Protein AF-A0A953IBP3-F1 (afdb_monomer_lite)

Radius of gyration: 10.69 Å; chains: 1; bounding box: 27×20×28 Å

Structure (mmCIF, N/CA/C/O backbone):
data_AF-A0A953IBP3-F1
#
_entry.id   AF-A0A953IBP3-F1
#
loop_
_atom_site.group_PDB
_atom_site.id
_atom_site.type_symbol
_atom_site.label_atom_id
_atom_site.label_alt_id
_atom_site.label_comp_id
_atom_site.label_asym_id
_atom_site.label_entity_id
_atom_site.label_seq_id
_atom_site.pdbx_PDB_ins_code
_atom_site.Cartn_x
_atom_site.Cartn_y
_atom_site.Cartn_z
_atom_site.occupancy
_atom_site.B_iso_or_equiv
_atom_site.auth_seq_id
_atom_site.auth_comp_id
_atom_site.auth_asym_id
_atom_site.auth_atom_id
_atom_site.pdbx_PDB_model_num
ATOM 1 N N . PRO A 1 1 ? -9.242 -10.439 -7.180 1.00 83.25 1 PRO A N 1
ATOM 2 C CA . PRO A 1 1 ? -10.267 -10.284 -6.107 1.00 83.25 1 PRO A CA 1
ATOM 3 C C . PRO A 1 1 ? -9.884 -9.203 -5.081 1.00 83.25 1 PRO A C 1
ATOM 5 O O . PRO A 1 1 ? -10.689 -8.320 -4.802 1.00 83.25 1 PRO A O 1
ATOM 8 N N . TYR A 1 2 ? -8.644 -9.232 -4.582 1.00 96.19 2 TYR A N 1
ATOM 9 C CA . TYR A 1 2 ? -8.151 -8.318 -3.546 1.00 96.19 2 TYR A CA 1
ATOM 10 C C . TYR A 1 2 ? -8.078 -6.848 -3.987 1.00 96.19 2 TYR A C 1
ATOM 12 O O . TYR A 1 2 ? -8.698 -6.008 -3.341 1.00 96.19 2 TYR A O 1
ATOM 20 N N . LEU A 1 3 ? -7.463 -6.544 -5.142 1.00 97.25 3 LEU A N 1
ATOM 21 C CA . LEU A 1 3 ? -7.405 -5.168 -5.663 1.00 97.25 3 LEU A CA 1
ATOM 22 C C . LEU A 1 3 ? -8.806 -4.561 -5.835 1.00 97.25 3 LEU A C 1
ATOM 24 O O . LEU A 1 3 ? -9.066 -3.467 -5.355 1.00 97.25 3 LEU A O 1
ATOM 28 N N . ARG A 1 4 ? -9.736 -5.286 -6.469 1.00 97.56 4 ARG A N 1
ATOM 29 C CA . ARG A 1 4 ? -11.113 -4.804 -6.684 1.00 97.56 4 ARG A CA 1
ATOM 30 C C . ARG A 1 4 ? -11.837 -4.498 -5.369 1.00 97.56 4 ARG A C 1
ATOM 32 O O . ARG A 1 4 ? -12.509 -3.477 -5.278 1.00 97.56 4 ARG A O 1
ATOM 39 N N . ARG A 1 5 ? -11.676 -5.351 -4.350 1.00 97.81 5 ARG A N 1
ATOM 40 C CA . ARG A 1 5 ? -12.242 -5.119 -3.012 1.00 97.81 5 ARG A CA 1
ATOM 41 C C . ARG A 1 5 ? -11.611 -3.897 -2.343 1.00 97.81 5 ARG A C 1
ATOM 43 O O . ARG A 1 5 ? -12.338 -3.057 -1.825 1.00 97.81 5 ARG A O 1
ATOM 50 N N . GLY A 1 6 ? -10.284 -3.786 -2.391 1.00 98.06 6 GLY A N 1
ATOM 51 C CA . GLY A 1 6 ? -9.549 -2.634 -1.869 1.00 98.06 6 GLY A CA 1
ATOM 52 C C . GLY A 1 6 ? -9.981 -1.321 -2.517 1.00 98.06 6 GLY A C 1
ATOM 53 O O . GLY A 1 6 ? -10.282 -0.358 -1.821 1.00 98.06 6 GLY A O 1
ATOM 54 N N . LEU A 1 7 ? -10.129 -1.312 -3.842 1.00 98.19 7 LEU A N 1
ATOM 55 C CA . LEU A 1 7 ? -10.645 -0.175 -4.603 1.00 98.19 7 LEU A CA 1
ATOM 56 C C . LEU A 1 7 ? -12.072 0.203 -4.208 1.00 98.19 7 LEU A C 1
ATOM 58 O O . LEU A 1 7 ? -12.363 1.384 -4.047 1.00 98.19 7 LEU A O 1
ATOM 62 N N . ALA A 1 8 ? -12.964 -0.778 -4.058 1.00 98.31 8 ALA A N 1
ATOM 63 C CA . ALA A 1 8 ? -14.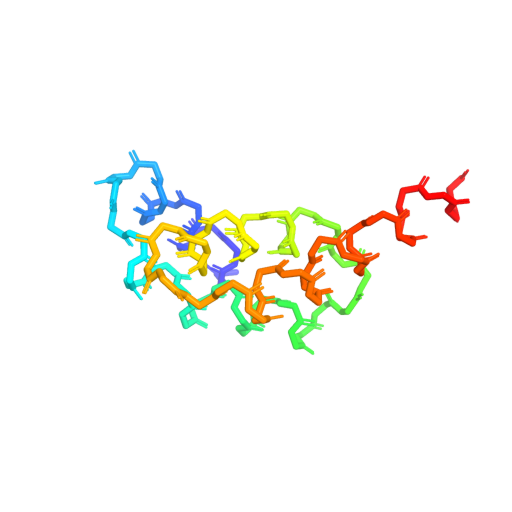342 -0.520 -3.649 1.00 98.31 8 ALA A CA 1
ATOM 64 C C . ALA A 1 8 ? -14.403 0.128 -2.256 1.00 98.31 8 ALA A C 1
ATOM 66 O O . ALA A 1 8 ? -15.118 1.109 -2.068 1.00 98.31 8 ALA A O 1
ATOM 67 N N . LEU A 1 9 ? -13.604 -0.366 -1.306 1.00 98.38 9 LEU A N 1
ATOM 68 C CA . LEU A 1 9 ? -13.508 0.202 0.041 1.00 98.38 9 LEU A CA 1
ATOM 69 C C . LEU A 1 9 ? -12.880 1.600 0.030 1.00 98.38 9 LEU A C 1
ATOM 71 O O . LEU A 1 9 ? -13.416 2.505 0.665 1.00 98.38 9 LEU A O 1
ATOM 75 N N . HIS A 1 10 ? -11.814 1.808 -0.751 1.00 98.19 10 HIS A N 1
ATOM 76 C CA . HIS A 1 10 ? -11.201 3.125 -0.928 1.00 98.19 10 HIS A CA 1
ATOM 77 C C . HIS A 1 10 ? -12.202 4.146 -1.490 1.00 98.19 10 HIS A C 1
ATOM 79 O O . HIS A 1 10 ? -12.346 5.238 -0.944 1.00 98.19 10 HIS A O 1
ATOM 85 N N . ARG A 1 11 ? -12.952 3.774 -2.536 1.00 97.56 11 ARG A N 1
ATOM 86 C CA . ARG A 1 11 ? -13.992 4.627 -3.142 1.00 97.56 11 ARG A CA 1
ATOM 87 C C . ARG A 1 11 ? -15.148 4.919 -2.187 1.00 97.56 11 ARG A C 1
ATOM 89 O O . ARG A 1 11 ? -15.756 5.975 -2.297 1.00 97.56 11 ARG A O 1
ATOM 96 N N . ALA A 1 12 ? -15.425 4.015 -1.252 1.00 97.94 12 ALA A N 1
ATOM 97 C CA . ALA A 1 12 ? -16.396 4.222 -0.182 1.00 97.94 12 ALA A CA 1
ATOM 98 C C . ALA A 1 12 ? -15.838 5.040 1.003 1.00 97.94 12 ALA A C 1
ATOM 100 O O . ALA A 1 12 ? -16.510 5.162 2.021 1.00 97.94 12 ALA A O 1
ATOM 101 N N . GLY A 1 13 ? -14.601 5.549 0.924 1.00 97.00 13 GLY A N 1
ATOM 102 C CA . GLY A 1 13 ? -13.940 6.286 2.009 1.00 97.00 13 GLY A CA 1
ATOM 103 C C . GLY A 1 13 ? -13.443 5.409 3.165 1.00 97.00 13 GLY A C 1
ATOM 104 O O . GLY A 1 13 ? -12.806 5.911 4.088 1.00 97.00 13 GLY A O 1
ATOM 105 N N . ARG A 1 14 ? -13.660 4.091 3.106 1.00 98.31 14 ARG A N 1
ATOM 106 C CA . ARG A 1 14 ? -13.321 3.111 4.151 1.00 98.31 14 ARG A CA 1
ATOM 107 C C . ARG A 1 14 ? -11.850 2.703 4.057 1.00 98.31 14 ARG A C 1
ATOM 109 O O . ARG A 1 14 ? -11.521 1.545 3.805 1.00 98.31 14 ARG A O 1
ATOM 116 N N . CYS A 1 15 ? -10.956 3.676 4.223 1.00 97.81 15 CYS A N 1
ATOM 117 C CA . CYS A 1 15 ? -9.520 3.492 3.996 1.00 97.81 15 CYS A CA 1
ATOM 118 C C . CYS A 1 15 ? -8.894 2.474 4.954 1.00 97.81 15 CYS A C 1
ATOM 120 O O . CYS A 1 15 ? -8.134 1.626 4.498 1.00 97.81 15 CYS A O 1
ATOM 122 N N . ALA A 1 16 ? -9.279 2.478 6.235 1.00 98.19 16 ALA A N 1
ATOM 123 C CA . ALA A 1 16 ? -8.804 1.494 7.210 1.00 98.19 16 ALA A CA 1
ATOM 124 C C . ALA A 1 16 ? -9.079 0.046 6.757 1.00 98.19 16 ALA A C 1
ATOM 126 O O . ALA A 1 16 ? -8.211 -0.821 6.818 1.00 98.19 16 ALA A O 1
ATOM 127 N N . GLU A 1 17 ? -10.269 -0.208 6.213 1.00 98.31 17 GLU A N 1
ATOM 128 C CA . GLU A 1 17 ? -10.669 -1.538 5.747 1.00 98.31 17 GLU A CA 1
ATOM 129 C C . GLU A 1 17 ? -10.086 -1.893 4.377 1.00 98.31 17 GLU A C 1
ATOM 131 O O . GLU A 1 17 ? -9.951 -3.072 4.047 1.00 98.31 17 GLU A O 1
ATOM 136 N N . ALA A 1 18 ? -9.734 -0.888 3.571 1.00 98.56 18 ALA A N 1
ATOM 137 C CA . ALA A 1 18 ? -9.094 -1.076 2.276 1.00 98.56 18 ALA A CA 1
ATOM 138 C C . ALA A 1 18 ? -7.640 -1.562 2.401 1.00 98.56 18 ALA A C 1
ATOM 140 O O . ALA A 1 18 ? -7.159 -2.240 1.492 1.00 98.56 18 ALA A O 1
ATOM 141 N N . ILE A 1 19 ? -6.953 -1.274 3.514 1.00 98.69 19 ILE A N 1
ATOM 142 C CA . ILE A 1 19 ? -5.535 -1.620 3.712 1.00 98.69 19 ILE A CA 1
ATOM 143 C C . ILE A 1 19 ? -5.299 -3.125 3.563 1.00 98.69 19 ILE A C 1
ATOM 145 O O . ILE A 1 19 ? -4.469 -3.522 2.752 1.00 98.69 19 ILE A O 1
ATOM 149 N N . ALA A 1 20 ? -6.046 -3.974 4.273 1.00 98.44 20 ALA A N 1
ATOM 150 C CA . ALA A 1 20 ? -5.844 -5.425 4.235 1.00 98.44 20 ALA A CA 1
ATOM 151 C C . ALA A 1 20 ? -5.981 -6.041 2.820 1.00 98.44 20 ALA A C 1
ATOM 153 O O . ALA A 1 20 ? -5.071 -6.749 2.380 1.00 98.44 20 ALA A O 1
ATOM 154 N N . PRO A 1 21 ? -7.057 -5.783 2.047 1.00 98.56 21 PRO A N 1
ATOM 155 C CA . PRO A 1 21 ? -7.148 -6.284 0.680 1.00 98.56 21 PRO A CA 1
ATOM 156 C C . PRO A 1 21 ? -6.132 -5.634 -0.269 1.00 98.56 21 PRO A C 1
ATOM 158 O O . PRO A 1 21 ? -5.673 -6.305 -1.187 1.00 98.56 21 PRO A O 1
ATOM 161 N N . LEU A 1 22 ? -5.742 -4.370 -0.081 1.00 98.56 22 LEU A N 1
ATOM 162 C CA . LEU A 1 22 ? -4.703 -3.751 -0.913 1.00 98.56 22 LEU A CA 1
ATOM 163 C C . LEU A 1 22 ? -3.314 -4.341 -0.626 1.00 98.56 22 LEU A C 1
ATOM 165 O O . LEU A 1 22 ? -2.597 -4.666 -1.569 1.00 98.56 22 LEU A O 1
ATOM 169 N N . ALA A 1 23 ? -2.980 -4.572 0.645 1.00 98.50 23 ALA A N 1
ATOM 170 C CA . ALA A 1 23 ? -1.767 -5.269 1.068 1.00 98.50 23 ALA A CA 1
ATOM 171 C C . ALA A 1 23 ? -1.707 -6.673 0.455 1.00 98.50 23 ALA A C 1
ATOM 173 O O . ALA A 1 23 ? -0.733 -7.029 -0.205 1.00 98.50 23 ALA A O 1
ATOM 174 N N . ARG A 1 24 ? -2.807 -7.433 0.535 1.00 98.50 24 ARG A N 1
ATOM 175 C CA . ARG A 1 24 ? -2.854 -8.763 -0.079 1.00 98.50 24 ARG A CA 1
ATOM 176 C C . ARG A 1 24 ? -2.737 -8.723 -1.604 1.00 98.50 24 ARG A C 1
ATOM 178 O O . ARG A 1 24 ? -2.192 -9.646 -2.200 1.00 98.50 24 ARG A O 1
ATOM 185 N N . ALA A 1 25 ? -3.242 -7.671 -2.252 1.00 98.19 25 ALA A N 1
ATOM 186 C CA . ALA A 1 25 ? -3.094 -7.503 -3.695 1.00 98.19 25 ALA A CA 1
ATOM 187 C C . ALA A 1 25 ? -1.624 -7.330 -4.101 1.00 98.19 25 ALA A C 1
ATOM 189 O O . ALA A 1 25 ? -1.194 -7.977 -5.052 1.00 98.19 25 ALA A O 1
ATOM 190 N N . VAL A 1 26 ? -0.861 -6.510 -3.370 1.00 97.81 26 VAL A N 1
ATOM 191 C CA . VAL A 1 26 ? 0.559 -6.267 -3.670 1.00 97.81 26 VAL A CA 1
ATOM 192 C C . VAL A 1 26 ? 1.481 -7.406 -3.231 1.00 97.81 26 VAL A C 1
ATOM 194 O O . VAL A 1 26 ? 2.537 -7.592 -3.822 1.00 97.81 26 VAL A O 1
ATOM 197 N N . GLU A 1 27 ? 1.086 -8.206 -2.239 1.00 97.94 27 GLU A N 1
AT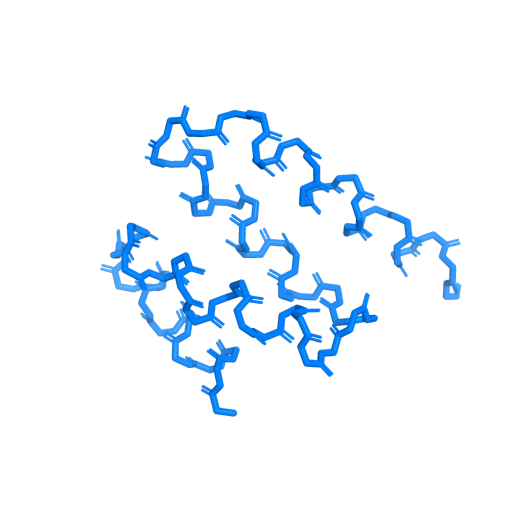OM 198 C CA . GLU A 1 27 ? 1.788 -9.453 -1.900 1.00 97.94 27 GLU A CA 1
ATOM 199 C C . GLU A 1 27 ? 1.665 -10.499 -3.013 1.00 97.94 27 GLU A C 1
ATOM 201 O O . GLU A 1 27 ? 2.619 -11.214 -3.304 1.00 97.94 27 GLU A O 1
ATOM 206 N N . LEU A 1 28 ? 0.484 -10.600 -3.632 1.00 97.75 28 LEU A N 1
ATOM 207 C CA . LEU A 1 28 ? 0.224 -11.561 -4.705 1.00 97.75 28 LEU A CA 1
ATOM 208 C C . LEU A 1 28 ? 0.775 -11.104 -6.059 1.00 97.75 28 LEU A C 1
ATOM 210 O O . LEU A 1 28 ? 1.124 -11.943 -6.882 1.00 97.75 28 LEU A O 1
ATOM 214 N N . GLN A 1 29 ? 0.812 -9.793 -6.303 1.00 96.88 29 GLN A N 1
ATOM 215 C CA . GLN A 1 29 ? 1.345 -9.188 -7.525 1.00 96.88 29 GLN A CA 1
ATOM 216 C C . GLN A 1 29 ? 2.262 -8.015 -7.150 1.00 96.88 29 GLN A C 1
ATOM 218 O O . GLN A 1 29 ? 1.806 -6.871 -7.061 1.00 96.88 29 GLN A O 1
ATOM 223 N N . PRO A 1 30 ? 3.557 -8.279 -6.896 1.00 96.62 30 PRO A N 1
ATOM 224 C CA . PRO A 1 30 ? 4.516 -7.256 -6.465 1.00 96.62 30 PRO A CA 1
ATOM 225 C C . PRO A 1 30 ? 4.863 -6.206 -7.530 1.00 96.62 30 PRO A C 1
ATOM 227 O O . PRO A 1 30 ? 5.587 -5.250 -7.237 1.00 96.62 30 PRO A O 1
ATOM 230 N N . ASP A 1 31 ? 4.409 -6.397 -8.763 1.00 95.88 31 ASP A N 1
ATOM 231 C CA . ASP A 1 31 ? 4.521 -5.508 -9.922 1.00 95.88 31 ASP A CA 1
ATOM 232 C C . ASP A 1 31 ? 3.249 -4.673 -10.162 1.00 95.88 31 ASP A C 1
ATOM 234 O O . ASP A 1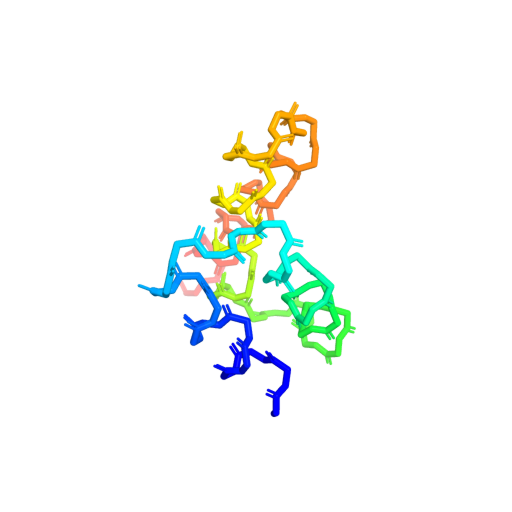 31 ? 3.220 -3.783 -11.012 1.00 95.88 31 ASP A O 1
ATOM 238 N N . LEU A 1 32 ? 2.200 -4.897 -9.367 1.00 95.62 32 LEU A N 1
ATOM 239 C CA . LEU A 1 32 ? 0.925 -4.206 -9.489 1.00 95.62 32 LEU A CA 1
ATOM 240 C C . LEU A 1 32 ? 1.014 -2.766 -8.962 1.00 95.62 32 LEU A C 1
ATOM 242 O O . LEU A 1 32 ? 0.665 -2.475 -7.813 1.00 95.62 32 LEU A O 1
ATOM 246 N N . ALA A 1 33 ? 1.424 -1.837 -9.828 1.00 96.50 33 ALA A N 1
ATOM 247 C CA . ALA A 1 33 ? 1.586 -0.420 -9.493 1.00 96.50 33 ALA A CA 1
ATOM 248 C C . ALA A 1 33 ? 0.324 0.187 -8.849 1.00 96.50 33 ALA A C 1
ATOM 250 O O . ALA A 1 33 ? 0.410 0.862 -7.822 1.00 96.50 33 ALA A O 1
ATOM 251 N N . ALA A 1 34 ? -0.861 -0.118 -9.391 1.00 96.12 34 ALA A N 1
ATOM 252 C CA . ALA A 1 34 ? -2.130 0.357 -8.840 1.00 96.12 34 ALA A CA 1
ATOM 253 C C . ALA A 1 34 ? -2.333 -0.070 -7.374 1.00 96.12 34 ALA A C 1
ATOM 255 O O . ALA A 1 34 ? -2.798 0.725 -6.562 1.00 96.12 34 ALA A O 1
ATOM 256 N N . GLY A 1 35 ? -1.947 -1.296 -7.007 1.00 97.56 35 GLY A N 1
ATOM 257 C CA . GLY A 1 35 ? -2.071 -1.791 -5.636 1.00 97.56 35 GLY A CA 1
ATOM 258 C C . GLY A 1 35 ? -1.271 -0.942 -4.650 1.00 97.56 35 GLY A C 1
ATOM 259 O O . GLY A 1 35 ? -1.809 -0.526 -3.626 1.00 97.56 35 GLY A O 1
ATOM 260 N N . TYR A 1 36 ? -0.026 -0.609 -4.998 1.00 98.31 36 TYR A N 1
ATOM 261 C CA . TYR A 1 36 ? 0.831 0.242 -4.171 1.00 98.31 36 TYR A CA 1
ATOM 262 C C . TYR A 1 36 ? 0.349 1.692 -4.098 1.00 98.31 36 TYR A C 1
ATOM 264 O O . TYR A 1 36 ? 0.435 2.300 -3.032 1.00 98.31 36 TYR A O 1
ATOM 272 N N . TYR A 1 37 ? -0.197 2.236 -5.190 1.00 98.19 37 TYR A N 1
ATOM 273 C CA . TYR A 1 37 ? -0.781 3.578 -5.191 1.00 98.19 37 TYR A CA 1
ATOM 274 C C . TYR A 1 37 ? -1.916 3.695 -4.165 1.00 98.19 37 TYR A C 1
ATOM 276 O O . TYR A 1 37 ? -1.830 4.493 -3.229 1.00 98.19 37 TYR A O 1
ATOM 284 N N . TYR A 1 38 ? -2.940 2.844 -4.282 1.00 98.44 38 TYR A N 1
ATOM 285 C CA . TYR A 1 38 ? -4.100 2.905 -3.390 1.00 98.44 38 TYR A CA 1
ATOM 286 C C . TYR A 1 38 ? -3.763 2.484 -1.959 1.00 98.44 38 TYR A C 1
ATOM 288 O O . TYR A 1 38 ? -4.337 3.030 -1.017 1.00 98.44 38 TYR A O 1
ATOM 296 N N . LEU A 1 39 ? -2.828 1.543 -1.773 1.00 98.62 39 LEU A N 1
ATOM 297 C CA . LEU A 1 39 ? -2.345 1.175 -0.442 1.00 98.62 39 LEU A CA 1
ATOM 298 C C . LEU A 1 39 ? -1.691 2.380 0.240 1.00 98.62 39 LEU A C 1
ATOM 300 O O . LEU A 1 39 ? -2.005 2.672 1.390 1.00 98.62 39 LEU A O 1
ATOM 304 N N . GLY A 1 40 ? -0.841 3.115 -0.483 1.00 98.50 40 GLY A N 1
ATOM 305 C CA . GLY A 1 40 ? -0.196 4.319 0.033 1.00 98.50 40 GLY A CA 1
ATOM 306 C C . GLY A 1 40 ? -1.187 5.423 0.400 1.00 98.50 40 GLY A C 1
ATOM 307 O O . GLY A 1 40 ? -1.036 6.049 1.447 1.00 98.50 40 GLY A O 1
ATOM 308 N N . GLU A 1 41 ? -2.225 5.638 -0.412 1.00 98.50 41 GLU A N 1
ATOM 309 C CA . GLU A 1 41 ? -3.297 6.584 -0.074 1.00 98.50 41 GLU A CA 1
ATOM 310 C C . GLU A 1 41 ? -4.060 6.177 1.192 1.00 98.50 41 GLU A C 1
ATOM 312 O O . GLU A 1 41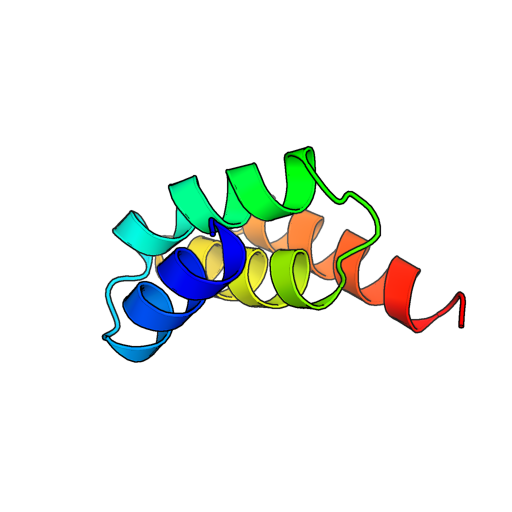 ? -4.310 7.015 2.061 1.00 98.50 41 GLU A O 1
ATOM 317 N N . CYS A 1 42 ? -4.417 4.895 1.316 1.00 98.56 42 CYS A N 1
ATOM 318 C CA . CYS A 1 42 ? -5.179 4.406 2.464 1.00 98.56 42 CYS A CA 1
ATOM 319 C C . CYS A 1 42 ? -4.361 4.437 3.760 1.00 98.56 42 CYS A C 1
ATOM 321 O O . CYS A 1 42 ? -4.907 4.793 4.801 1.00 98.56 42 CYS A O 1
ATOM 323 N N . LEU A 1 43 ? -3.066 4.108 3.696 1.00 98.62 43 LEU A N 1
ATOM 324 C CA . LEU A 1 43 ? -2.155 4.170 4.842 1.00 98.62 43 LEU A CA 1
ATOM 325 C C . LEU A 1 43 ? -1.975 5.608 5.339 1.00 98.62 43 LEU A C 1
ATOM 327 O O . LEU A 1 43 ? -2.114 5.848 6.536 1.00 98.62 43 LEU A O 1
ATOM 331 N N . ALA A 1 44 ? -1.782 6.572 4.431 1.00 98.31 44 ALA A N 1
ATOM 332 C CA . ALA A 1 44 ? -1.662 7.987 4.791 1.00 98.31 44 ALA A CA 1
ATOM 333 C C . ALA A 1 44 ? -2.940 8.512 5.465 1.00 98.31 44 ALA A C 1
ATOM 335 O O . ALA A 1 44 ? -2.884 9.128 6.525 1.00 98.31 44 ALA A O 1
ATOM 336 N N . LYS A 1 45 ? -4.116 8.193 4.906 1.00 97.44 45 LYS A N 1
ATOM 337 C CA . LYS A 1 45 ? -5.414 8.563 5.502 1.00 97.44 45 LYS A CA 1
ATOM 338 C C . LYS A 1 45 ? -5.655 7.929 6.876 1.00 97.44 45 LYS A C 1
ATOM 340 O O . LYS A 1 45 ? -6.466 8.444 7.636 1.00 97.44 45 LYS A O 1
ATOM 345 N N . ASN A 1 46 ? -4.971 6.829 7.186 1.00 97.12 46 ASN A N 1
ATOM 346 C CA . ASN A 1 46 ? -5.037 6.153 8.479 1.00 97.12 46 ASN A CA 1
ATOM 347 C C . ASN A 1 46 ? -3.882 6.545 9.427 1.00 97.12 46 ASN A C 1
ATOM 349 O O . ASN A 1 46 ? -3.733 5.937 10.483 1.00 97.12 46 ASN A O 1
ATOM 353 N N . GLY A 1 47 ? -3.054 7.528 9.053 1.00 97.62 47 GLY A N 1
ATOM 354 C CA . GLY A 1 47 ? -1.943 8.035 9.864 1.00 97.62 47 GLY A CA 1
ATOM 355 C C . GLY A 1 47 ? -0.650 7.212 9.806 1.00 97.62 47 GLY A C 1
ATOM 356 O O . GLY A 1 47 ? 0.322 7.574 10.465 1.00 97.62 47 GLY A O 1
ATOM 357 N N . ASP A 1 48 ? -0.590 6.136 9.013 1.00 98.19 48 ASP A N 1
ATOM 358 C CA . ASP A 1 48 ? 0.647 5.373 8.802 1.00 98.19 48 ASP A CA 1
ATOM 359 C C . ASP A 1 48 ? 1.481 5.994 7.671 1.00 98.19 48 ASP A C 1
ATOM 361 O O . ASP A 1 48 ? 1.556 5.488 6.546 1.00 98.19 48 ASP A O 1
ATOM 365 N N . GLU A 1 49 ? 2.119 7.122 7.982 1.00 97.56 49 GLU A N 1
ATOM 366 C CA . GLU A 1 49 ? 3.003 7.844 7.058 1.00 97.56 49 GLU A CA 1
ATOM 367 C C . GLU A 1 49 ? 4.197 6.987 6.602 1.00 97.56 49 GLU A C 1
ATOM 369 O O . GLU A 1 49 ? 4.604 7.042 5.438 1.00 97.56 49 GLU A O 1
ATOM 374 N N . THR A 1 50 ? 4.730 6.132 7.481 1.00 98.38 50 THR A N 1
ATOM 375 C CA . THR A 1 50 ? 5.868 5.255 7.153 1.00 98.38 50 THR A CA 1
ATOM 376 C C . THR A 1 50 ? 5.463 4.195 6.130 1.00 98.38 50 THR A C 1
ATOM 378 O O . THR A 1 50 ? 6.147 3.978 5.124 1.00 98.38 50 THR A O 1
ATOM 381 N N . GLY A 1 51 ? 4.333 3.525 6.359 1.00 98.25 51 GLY A N 1
ATOM 382 C CA . GLY A 1 51 ? 3.749 2.581 5.417 1.00 98.25 51 GLY A CA 1
ATOM 383 C C . GLY A 1 51 ? 3.407 3.246 4.085 1.00 98.25 51 GLY A C 1
ATOM 384 O O . GLY A 1 51 ? 3.753 2.716 3.024 1.00 98.25 51 GLY A O 1
ATOM 385 N N . ALA A 1 52 ? 2.804 4.434 4.130 1.00 98.56 52 ALA A N 1
ATOM 386 C CA . ALA A 1 52 ? 2.455 5.197 2.940 1.00 98.56 52 ALA A CA 1
ATOM 387 C C . ALA A 1 52 ? 3.682 5.568 2.098 1.00 98.56 52 ALA A C 1
ATOM 389 O O . ALA A 1 52 ? 3.664 5.396 0.876 1.00 98.56 52 ALA A O 1
ATOM 390 N N . ALA A 1 53 ? 4.760 6.035 2.732 1.00 98.50 53 ALA A N 1
ATOM 391 C CA . ALA A 1 53 ? 6.005 6.382 2.055 1.00 98.50 53 ALA A CA 1
ATOM 392 C C . ALA A 1 53 ? 6.602 5.177 1.311 1.00 98.50 53 ALA A C 1
ATOM 394 O O . ALA A 1 53 ? 6.925 5.291 0.126 1.00 98.50 53 ALA A O 1
ATOM 395 N N . ARG A 1 54 ? 6.656 4.005 1.958 1.00 98.19 54 ARG A N 1
ATOM 396 C CA . ARG A 1 54 ? 7.139 2.760 1.332 1.00 98.19 54 ARG A CA 1
ATOM 397 C C . ARG A 1 54 ? 6.284 2.341 0.138 1.00 98.19 54 ARG A C 1
ATOM 399 O O . ARG A 1 54 ? 6.814 2.000 -0.919 1.00 98.19 54 ARG A O 1
ATOM 406 N N . ALA A 1 55 ? 4.960 2.399 0.275 1.00 98.06 55 ALA A N 1
ATOM 407 C CA . ALA A 1 55 ? 4.051 2.067 -0.818 1.00 98.06 55 ALA A CA 1
ATOM 408 C C . ALA A 1 55 ? 4.218 3.035 -2.008 1.00 98.06 55 ALA A C 1
ATOM 410 O O . ALA A 1 55 ? 4.319 2.602 -3.156 1.00 98.06 55 ALA A O 1
ATOM 411 N N . ARG A 1 56 ? 4.349 4.342 -1.744 1.00 98.12 56 ARG A N 1
ATOM 412 C CA . ARG A 1 56 ? 4.604 5.367 -2.772 1.00 98.12 56 ARG A CA 1
ATOM 413 C C . ARG A 1 56 ? 5.949 5.177 -3.468 1.00 98.12 56 ARG A C 1
ATOM 415 O O . ARG A 1 56 ? 6.030 5.348 -4.682 1.00 98.12 56 ARG A O 1
ATOM 422 N N . GLU A 1 57 ? 6.999 4.821 -2.733 1.00 97.69 57 GLU A N 1
ATOM 423 C 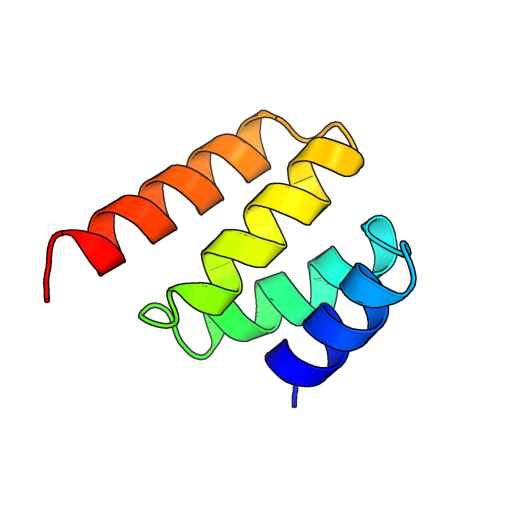CA . GLU A 1 57 ? 8.305 4.504 -3.315 1.00 97.69 57 GLU A CA 1
ATOM 424 C C . GLU A 1 57 ? 8.196 3.328 -4.286 1.00 97.69 57 GLU A C 1
ATOM 426 O O . GLU A 1 57 ? 8.658 3.408 -5.427 1.00 97.69 57 GLU A O 1
ATOM 431 N N . ARG A 1 58 ? 7.527 2.252 -3.863 1.00 97.31 58 ARG A N 1
ATOM 432 C CA . ARG A 1 58 ? 7.344 1.070 -4.701 1.00 97.31 58 ARG A CA 1
ATOM 433 C C . ARG A 1 58 ? 6.527 1.379 -5.956 1.00 97.31 58 ARG A C 1
ATOM 435 O O . ARG A 1 58 ? 6.929 0.971 -7.041 1.00 97.31 58 ARG A O 1
ATOM 442 N N . TYR A 1 59 ? 5.457 2.162 -5.826 1.00 97.50 59 TYR A N 1
ATOM 443 C CA . TYR A 1 59 ? 4.686 2.675 -6.960 1.00 97.50 59 TYR A CA 1
ATOM 444 C C . TYR A 1 59 ? 5.556 3.456 -7.959 1.00 97.50 59 TYR A C 1
ATOM 446 O O . TYR A 1 59 ? 5.507 3.181 -9.156 1.00 97.50 59 TYR A O 1
ATOM 454 N N . ARG A 1 60 ? 6.399 4.383 -7.479 1.00 96.44 60 ARG A N 1
ATOM 455 C CA . ARG A 1 60 ? 7.301 5.174 -8.337 1.00 96.44 60 ARG A CA 1
ATOM 456 C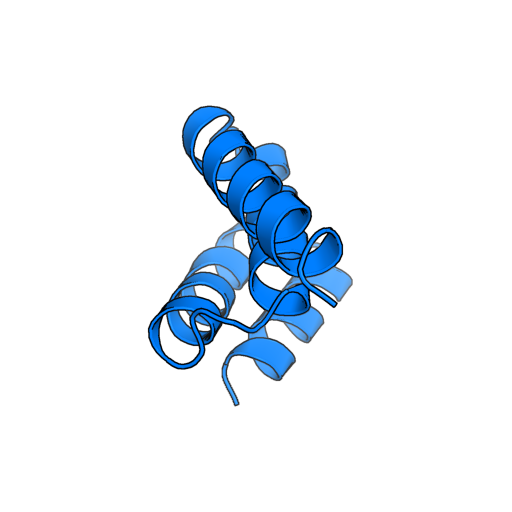 C . ARG A 1 60 ? 8.308 4.302 -9.081 1.00 96.44 60 ARG A C 1
ATOM 458 O O . ARG A 1 60 ? 8.529 4.520 -10.266 1.00 96.44 60 ARG A O 1
ATOM 465 N N . ARG A 1 61 ? 8.888 3.299 -8.413 1.00 96.19 61 ARG A N 1
ATOM 466 C CA . ARG A 1 61 ? 9.824 2.360 -9.056 1.00 96.19 61 ARG A CA 1
ATOM 467 C C . ARG A 1 61 ? 9.167 1.574 -10.191 1.00 96.19 61 ARG A C 1
ATOM 469 O O . ARG A 1 61 ? 9.812 1.350 -11.204 1.00 96.19 61 ARG A O 1
ATOM 476 N N . LEU A 1 62 ? 7.905 1.179 -10.029 1.00 95.31 62 LEU A N 1
ATOM 477 C CA . LEU A 1 62 ? 7.163 0.444 -11.059 1.00 95.31 62 LEU A CA 1
ATOM 478 C C . LEU A 1 62 ? 6.770 1.330 -12.252 1.00 95.31 62 LEU A C 1
ATOM 480 O O . LEU A 1 62 ? 6.712 0.840 -13.369 1.00 95.31 62 LEU A O 1
ATOM 484 N N . GLN A 1 63 ? 6.548 2.629 -12.032 1.00 88.62 63 GLN A N 1
ATOM 485 C CA . GLN A 1 63 ? 6.298 3.603 -13.105 1.00 88.62 63 GLN A CA 1
ATOM 486 C C . GLN A 1 63 ? 7.560 3.968 -13.895 1.00 88.62 63 GLN A C 1
ATOM 488 O O . GLN A 1 63 ? 7.483 4.243 -15.085 1.00 88.62 63 GLN A O 1
ATOM 493 N N . ALA A 1 64 ? 8.719 3.979 -13.236 1.00 80.69 64 ALA A N 1
ATOM 494 C CA . ALA A 1 64 ? 9.996 4.322 -13.858 1.00 80.69 64 ALA A CA 1
ATOM 495 C C . ALA A 1 64 ? 10.649 3.157 -14.631 1.00 80.69 64 ALA A C 1
ATOM 497 O O . ALA A 1 64 ? 11.688 3.358 -15.252 1.00 80.69 64 ALA A O 1
ATOM 498 N N . GLY A 1 65 ? 10.084 1.948 -14.552 1.00 64.38 65 GLY A N 1
ATOM 499 C CA . GLY A 1 65 ? 10.619 0.731 -15.174 1.00 64.38 65 GLY A CA 1
ATOM 500 C C . GLY A 1 65 ? 9.782 0.178 -16.331 1.00 64.38 65 GLY A C 1
ATOM 501 O O . GLY A 1 65 ? 9.881 -1.019 -16.591 1.00 64.38 65 GLY A O 1
ATOM 502 N N . GLY A 1 66 ? 8.937 1.005 -16.958 1.00 49.50 66 GLY A N 1
ATOM 503 C CA . GLY A 1 66 ? 8.111 0.659 -18.123 1.00 49.50 66 GLY A CA 1
ATOM 504 C C . GLY A 1 66 ? 8.611 1.296 -19.409 1.00 49.50 66 GLY A C 1
ATOM 505 O O . GLY A 1 66 ? 9.119 2.436 -19.329 1.00 49.50 66 GLY A O 1
#

Foldseek 3Di:
DLLVVLVVCVVVVNLVVSLVSLVVVCVVPVLPLSSLQSNLVSCVVVVNPVSNVVSVVSSVVSVVPD

pLDDT: mean 95.92, std 7.64, range [49.5, 98.69]

Secondary structure (DSSP, 8-state):
-HHHHHHHHHHTT-HHHHHHHHHHHHHH-TT-HHHHHHHHHHHHHTT-HHHHHHHHHHHHHHHTT-

Sequence (66 aa):
PYLRRGLALHRAGRCAEAIAPLARAVELQPDLAAGYYYLGECLAKNGDETGAARARERYRRLQAGG